Protein AF-A0A255T7A0-F1 (afdb_monomer_lite)

Sequence (81 aa):
MTANLENIHEIYNIVCQKNRMNADIINLFDHFHLSQRLRHLKMEKQQGISASLLIVLLCLFRMCHESIGSFYSHQFYGLSL

pLDDT: mean 75.82, std 13.7, range [33.75, 94.19]

Secondary structure (DSSP, 8-state):
-HHHHHHHHHHHHHHHHHHHHHHHHHHHHHHTTHHHHHHHHT----TT--HHHHHHHHHHHHHTT--HHHHHHTTTTS---

Foldseek 3Di:
DVVVVVVVVVVVVVVVVVVVLVVVLVVLCVVLVVVVVCVVVVDDDDPPDDPSVVSVVSSVCVVVVHDPVNVVVPPPPVPDD

Radius of gyration: 17.68 Å; chains: 1; bounding box: 39×27×49 Å

Structure (mmCIF, N/CA/C/O backbone):
data_AF-A0A255T7A0-F1
#
_entry.id   AF-A0A255T7A0-F1
#
loop_
_atom_site.group_PDB
_atom_site.id
_atom_site.type_symbol
_atom_site.label_atom_id
_atom_site.label_alt_id
_atom_site.label_comp_id
_atom_site.label_asym_id
_atom_site.label_entity_id
_atom_site.label_seq_id
_atom_site.pdbx_PDB_ins_code
_atom_site.Cartn_x
_atom_site.Cartn_y
_atom_site.Cartn_z
_atom_site.occupancy
_atom_site.B_iso_or_equiv
_atom_site.auth_seq_id
_atom_site.auth_comp_id
_atom_site.auth_asym_id
_atom_site.auth_atom_id
_atom_site.pdbx_PDB_model_num
ATOM 1 N N . MET A 1 1 ? -17.954 11.343 34.194 1.00 60.62 1 MET A N 1
ATOM 2 C CA . MET A 1 1 ? -18.527 10.320 33.284 1.00 60.62 1 MET A CA 1
ATOM 3 C C . MET A 1 1 ? -18.397 10.679 31.799 1.00 60.62 1 MET A C 1
ATOM 5 O O . MET A 1 1 ? -18.494 9.776 30.984 1.00 60.62 1 MET A O 1
ATOM 9 N N . THR A 1 2 ? -18.100 11.932 31.435 1.00 64.75 2 THR A N 1
ATOM 10 C CA . THR A 1 2 ? -17.830 12.380 30.051 1.00 64.75 2 THR A CA 1
ATOM 11 C C . THR A 1 2 ? -16.478 11.913 29.498 1.00 64.75 2 THR A C 1
ATOM 13 O O . THR A 1 2 ? -16.424 11.443 28.370 1.00 64.75 2 THR A O 1
ATOM 16 N N . ALA A 1 3 ? -15.423 11.909 30.321 1.00 70.19 3 ALA A N 1
ATOM 17 C CA . ALA A 1 3 ? -14.073 11.505 29.902 1.00 70.19 3 ALA A CA 1
ATOM 18 C C . ALA A 1 3 ? -13.981 10.067 29.344 1.00 70.19 3 ALA A C 1
ATOM 20 O O . ALA A 1 3 ? -13.223 9.802 28.418 1.00 70.19 3 ALA A O 1
ATOM 21 N N . ASN A 1 4 ? -14.779 9.120 29.858 1.00 81.25 4 ASN A N 1
ATOM 22 C CA . ASN A 1 4 ? -14.815 7.757 29.302 1.00 81.25 4 ASN A CA 1
ATOM 23 C C . ASN A 1 4 ? -15.465 7.712 27.917 1.00 81.25 4 ASN A C 1
ATOM 25 O O . ASN A 1 4 ? -15.075 6.902 27.083 1.00 81.25 4 AS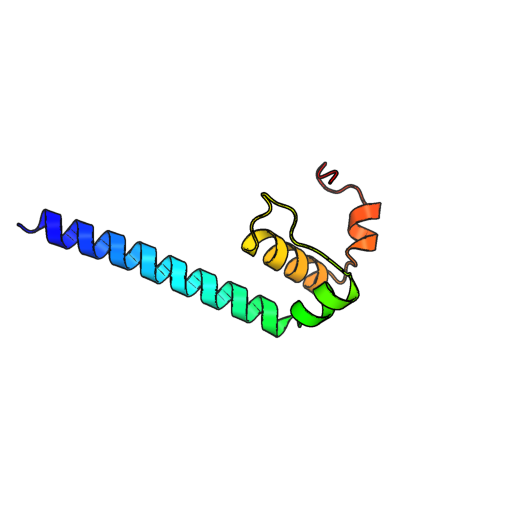N A O 1
ATOM 29 N N . LEU A 1 5 ? -16.454 8.569 27.676 1.00 81.00 5 LEU A N 1
ATOM 30 C CA . LEU A 1 5 ? -17.189 8.615 26.417 1.00 81.00 5 LEU A CA 1
ATOM 31 C C . LEU A 1 5 ? -16.354 9.305 25.325 1.00 81.00 5 LEU A C 1
ATOM 33 O O . LEU A 1 5 ? -16.345 8.847 24.186 1.00 81.00 5 LEU A O 1
ATOM 37 N N . GLU A 1 6 ? -15.579 10.326 25.701 1.00 86.62 6 GLU A N 1
ATOM 38 C CA . GLU A 1 6 ? -14.575 10.977 24.846 1.00 86.62 6 GLU A CA 1
ATOM 39 C C . GLU A 1 6 ? -13.457 10.007 24.436 1.00 86.62 6 GLU A C 1
ATOM 41 O O . GLU A 1 6 ? -13.181 9.872 23.246 1.00 86.62 6 GLU A O 1
ATOM 46 N N . ASN A 1 7 ? -12.899 9.236 25.379 1.00 88.56 7 ASN A N 1
ATOM 47 C CA . ASN A 1 7 ? -11.892 8.209 25.074 1.00 88.56 7 ASN A CA 1
ATOM 48 C C . ASN A 1 7 ? -12.419 7.136 24.101 1.00 88.56 7 ASN A C 1
ATOM 50 O O . ASN A 1 7 ? -11.717 6.719 23.181 1.00 88.56 7 ASN A O 1
ATOM 54 N N . ILE A 1 8 ? -13.670 6.692 24.274 1.00 89.81 8 ILE A N 1
ATOM 55 C CA . ILE A 1 8 ? -14.309 5.732 23.358 1.00 89.81 8 ILE A CA 1
ATOM 56 C C . ILE A 1 8 ? -14.481 6.343 21.962 1.00 89.81 8 ILE A C 1
ATOM 58 O O . ILE A 1 8 ? -14.236 5.665 20.962 1.00 89.81 8 ILE A O 1
ATOM 62 N N . HIS A 1 9 ? -14.876 7.615 21.881 1.00 90.25 9 HIS A N 1
ATOM 63 C CA . HIS A 1 9 ? -15.014 8.326 20.612 1.00 90.25 9 HIS A CA 1
ATOM 64 C C . HIS A 1 9 ? -13.668 8.476 19.886 1.00 90.25 9 HIS A C 1
ATOM 66 O O . HIS A 1 9 ? -13.596 8.284 18.672 1.00 90.25 9 HIS A O 1
ATOM 72 N N . GLU A 1 10 ? -12.590 8.764 20.614 1.00 94.00 10 GLU A N 1
ATOM 73 C CA . GLU A 1 10 ? -11.245 8.878 20.047 1.00 94.00 10 GLU A CA 1
ATOM 74 C C . GLU A 1 10 ? -10.754 7.536 19.483 1.00 94.00 10 GLU A C 1
ATOM 76 O O . GLU A 1 10 ? -10.323 7.463 18.329 1.00 94.00 10 GLU A O 1
ATOM 81 N N . ILE A 1 11 ? -10.928 6.446 20.240 1.00 91.44 11 ILE A N 1
ATOM 82 C CA . ILE A 1 11 ? -10.615 5.084 19.780 1.00 91.44 11 ILE A CA 1
ATOM 83 C C . ILE A 1 11 ? -11.428 4.735 18.529 1.00 91.44 11 ILE A C 1
ATOM 85 O O . ILE A 1 11 ? -10.874 4.210 17.560 1.00 91.44 11 ILE A O 1
ATOM 89 N N . TYR A 1 12 ? -12.726 5.050 18.519 1.00 92.44 12 TYR A N 1
ATOM 90 C CA . TYR A 1 12 ? -13.585 4.837 17.355 1.00 92.44 12 TYR A CA 1
ATOM 91 C C . TYR A 1 12 ? -13.050 5.574 16.123 1.00 92.44 12 TYR A C 1
ATOM 93 O O . TYR A 1 12 ? -12.923 4.976 15.054 1.00 92.44 12 TYR A O 1
ATOM 101 N N . ASN A 1 13 ? -12.659 6.841 16.274 1.00 94.19 13 ASN A N 1
ATOM 1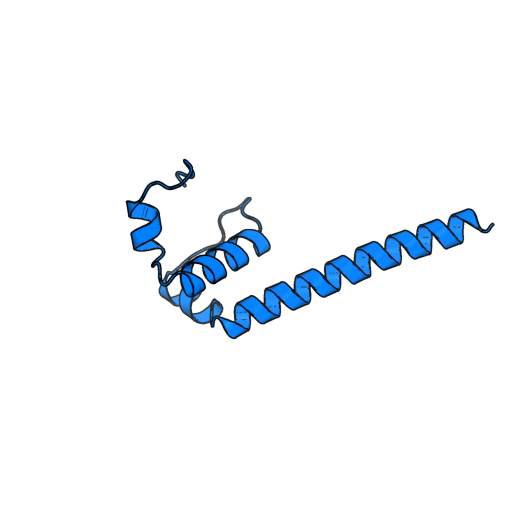02 C CA . ASN A 1 13 ? -12.109 7.633 15.177 1.00 94.19 13 ASN A CA 1
ATOM 103 C C . ASN A 1 13 ? -10.811 7.035 14.624 1.00 94.19 13 ASN A C 1
ATOM 105 O O . ASN A 1 13 ? -10.660 6.920 13.406 1.00 94.19 13 ASN A O 1
ATOM 109 N N . ILE A 1 14 ? -9.902 6.597 15.499 1.00 93.88 14 ILE A N 1
ATOM 110 C CA . ILE A 1 14 ? -8.649 5.939 15.103 1.00 93.88 14 ILE A CA 1
ATOM 111 C C . ILE A 1 14 ? -8.941 4.660 14.305 1.00 93.88 14 ILE A C 1
ATOM 113 O O . ILE A 1 14 ? -8.341 4.423 13.253 1.00 93.88 14 ILE A O 1
ATOM 117 N N . VAL A 1 15 ? -9.891 3.841 14.766 1.00 89.56 15 VAL A N 1
ATOM 118 C CA . VAL A 1 15 ? -10.284 2.601 14.080 1.00 89.56 15 VAL A CA 1
ATOM 119 C C . VAL A 1 15 ? -10.935 2.896 12.727 1.00 89.56 15 VAL A C 1
ATOM 121 O O . VAL A 1 15 ? -10.577 2.265 11.731 1.00 89.56 15 VAL A O 1
ATOM 124 N N . CYS A 1 16 ? -11.837 3.875 12.652 1.00 90.38 16 CYS A N 1
ATOM 125 C CA . CYS A 1 16 ? -12.466 4.288 11.398 1.00 90.38 16 CYS A CA 1
ATOM 126 C C . CYS A 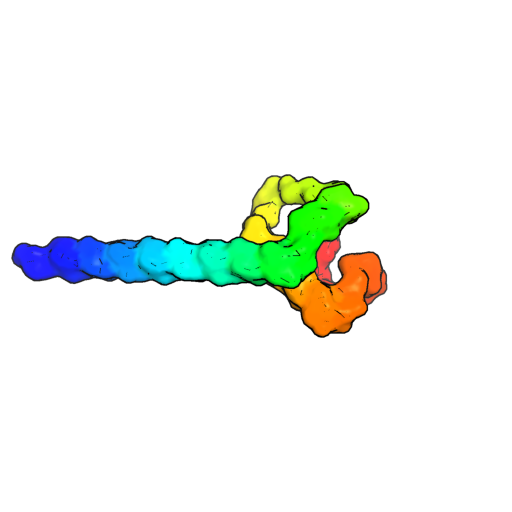1 16 ? -11.443 4.809 10.384 1.00 90.38 16 CYS A C 1
ATOM 128 O O . CYS A 1 16 ? -11.482 4.404 9.221 1.00 90.38 16 CYS A O 1
ATOM 130 N N . GLN A 1 17 ? -10.499 5.652 10.813 1.00 90.62 17 GLN A N 1
ATOM 131 C CA . GLN A 1 17 ? -9.414 6.126 9.951 1.00 90.62 17 GLN A CA 1
ATOM 132 C C . GLN A 1 17 ? -8.551 4.966 9.452 1.00 90.62 17 GLN A C 1
ATOM 134 O O . GLN A 1 17 ? -8.258 4.888 8.260 1.00 90.62 17 GLN A O 1
ATOM 139 N N . LYS A 1 18 ? -8.204 4.018 10.330 1.00 87.56 18 LYS A N 1
ATOM 140 C CA . LYS A 1 18 ? -7.439 2.824 9.957 1.00 87.56 18 LYS A CA 1
ATOM 141 C C . LYS A 1 18 ? -8.178 1.953 8.939 1.00 87.56 18 LYS A C 1
ATOM 143 O O . LYS A 1 18 ? -7.560 1.495 7.979 1.00 87.56 18 LYS A O 1
ATOM 148 N N . ASN A 1 19 ? -9.484 1.751 9.111 1.00 85.75 19 ASN A N 1
ATOM 149 C CA . ASN A 1 19 ? -10.302 1.005 8.153 1.00 85.75 19 ASN A CA 1
ATOM 150 C C . ASN A 1 19 ? -10.376 1.706 6.798 1.00 85.75 19 ASN A C 1
ATOM 152 O O . ASN A 1 19 ? -10.230 1.046 5.771 1.00 85.75 19 ASN A O 1
ATOM 156 N N . ARG A 1 20 ? -10.554 3.032 6.789 1.00 91.88 20 ARG A N 1
ATOM 157 C CA . ARG A 1 20 ? -10.570 3.817 5.552 1.00 91.88 20 ARG A CA 1
ATOM 158 C C . ARG A 1 20 ? -9.233 3.731 4.821 1.00 91.88 20 ARG A C 1
ATOM 160 O O . ARG A 1 20 ? -9.209 3.378 3.652 1.00 91.88 20 ARG A O 1
ATOM 167 N N . MET A 1 21 ? -8.128 3.939 5.535 1.00 86.75 21 MET A N 1
ATOM 168 C CA . MET A 1 21 ? -6.783 3.816 4.974 1.00 86.75 21 MET A CA 1
ATOM 169 C C . MET A 1 21 ? -6.537 2.420 4.386 1.00 86.75 21 MET A C 1
ATOM 171 O O . MET A 1 21 ? -5.962 2.291 3.309 1.00 86.75 21 MET A O 1
ATOM 175 N N . ASN A 1 22 ? -6.991 1.363 5.065 1.00 84.88 22 ASN A N 1
ATOM 176 C CA . ASN A 1 22 ? -6.867 0.004 4.547 1.00 84.88 22 ASN A CA 1
ATOM 177 C C . ASN A 1 22 ? -7.705 -0.208 3.274 1.00 84.88 22 ASN A C 1
ATOM 179 O O . ASN A 1 22 ? -7.226 -0.824 2.325 1.00 84.88 22 ASN A O 1
ATOM 183 N N . ALA A 1 23 ? -8.929 0.325 3.231 1.00 88.88 23 ALA A N 1
ATOM 184 C CA . ALA A 1 23 ? -9.774 0.272 2.042 1.00 88.88 23 ALA A CA 1
ATOM 185 C C . ALA A 1 23 ? -9.134 1.016 0.858 1.00 88.88 23 ALA A C 1
ATOM 187 O O . ALA A 1 23 ? -9.100 0.484 -0.249 1.00 88.88 23 ALA A O 1
ATOM 188 N N . ASP A 1 24 ? -8.551 2.191 1.098 1.00 88.00 24 ASP A N 1
ATOM 189 C CA . ASP A 1 24 ? -7.857 2.970 0.070 1.00 88.00 24 ASP A CA 1
ATOM 190 C C . ASP A 1 24 ? -6.637 2.212 -0.486 1.00 88.00 24 ASP A C 1
ATOM 192 O O . ASP A 1 24 ? -6.428 2.164 -1.699 1.00 88.00 24 ASP A O 1
ATOM 196 N N . ILE A 1 25 ? -5.866 1.538 0.377 1.00 84.75 25 ILE A N 1
ATOM 197 C CA . ILE A 1 25 ? -4.734 0.689 -0.036 1.00 84.75 25 ILE A CA 1
ATOM 198 C C . ILE A 1 25 ? -5.204 -0.497 -0.888 1.00 84.75 25 ILE A C 1
ATOM 200 O O . ILE A 1 25 ? -4.568 -0.817 -1.892 1.00 84.75 25 ILE A O 1
ATOM 204 N N . ILE A 1 26 ? -6.308 -1.150 -0.515 1.00 85.06 26 ILE A N 1
ATOM 205 C CA . ILE A 1 26 ? -6.877 -2.262 -1.291 1.00 85.06 26 ILE A CA 1
ATOM 206 C C . ILE A 1 26 ? -7.382 -1.765 -2.652 1.00 85.06 26 ILE A C 1
ATOM 208 O O . ILE A 1 26 ? -7.121 -2.409 -3.666 1.00 85.06 26 ILE A O 1
ATOM 212 N N . ASN A 1 27 ? -8.030 -0.600 -2.699 1.00 87.94 27 ASN A N 1
ATOM 213 C CA . ASN A 1 27 ? -8.477 0.008 -3.953 1.00 87.94 27 ASN A CA 1
ATOM 214 C C . ASN A 1 27 ? -7.301 0.315 -4.885 1.00 87.94 27 ASN A C 1
ATOM 216 O O . ASN A 1 27 ? -7.370 0.021 -6.075 1.00 87.94 27 ASN A O 1
ATOM 220 N N . LEU A 1 28 ? -6.200 0.858 -4.358 1.00 84.12 28 LEU A N 1
ATOM 221 C CA . LEU A 1 28 ? -4.974 1.062 -5.135 1.00 84.12 28 LEU A CA 1
ATOM 222 C C . LEU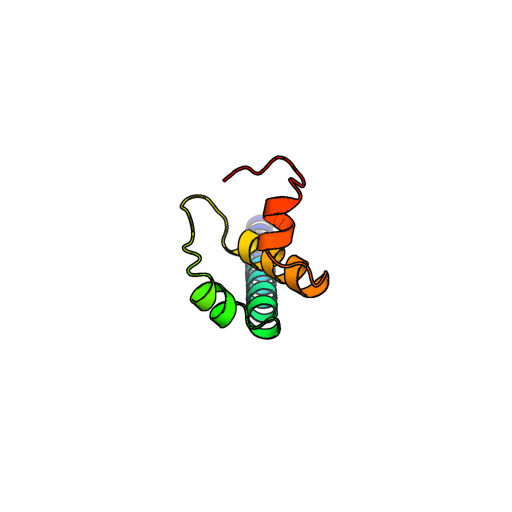 A 1 28 ? -4.400 -0.270 -5.634 1.00 84.12 28 LEU A C 1
ATOM 224 O O . LEU A 1 28 ? -4.005 -0.386 -6.794 1.00 84.12 28 LEU A O 1
ATOM 228 N N . PHE A 1 29 ? -4.389 -1.294 -4.780 1.00 84.00 29 PHE A N 1
ATOM 229 C CA . PHE A 1 29 ? -3.905 -2.621 -5.142 1.00 84.00 29 PHE A CA 1
ATOM 230 C C . PHE A 1 29 ? -4.669 -3.233 -6.322 1.00 84.00 29 PHE A C 1
ATOM 232 O O . PHE A 1 29 ? -4.049 -3.809 -7.224 1.00 84.00 29 PHE A O 1
ATOM 239 N N . ASP A 1 30 ? -5.991 -3.078 -6.327 1.00 85.62 30 ASP A N 1
ATOM 240 C CA . ASP A 1 30 ? -6.858 -3.540 -7.407 1.00 85.62 30 ASP A CA 1
ATOM 241 C C . ASP A 1 30 ? -6.711 -2.679 -8.670 1.00 85.62 30 ASP A C 1
ATOM 243 O O . ASP A 1 30 ? -6.452 -3.213 -9.748 1.00 85.62 30 ASP A O 1
ATOM 247 N N . HIS A 1 31 ? -6.739 -1.347 -8.532 1.00 87.88 31 HIS A N 1
ATOM 248 C CA . HIS A 1 31 ? -6.619 -0.397 -9.645 1.00 87.88 31 HIS A CA 1
ATOM 249 C C . HIS A 1 31 ? -5.335 -0.593 -10.466 1.00 87.88 31 HIS A C 1
ATOM 251 O O . HIS A 1 31 ? -5.342 -0.496 -11.691 1.00 87.88 31 HIS A O 1
ATOM 257 N N . PHE A 1 32 ? -4.221 -0.913 -9.803 1.00 83.31 32 PHE A N 1
ATOM 258 C CA . PHE A 1 32 ? -2.940 -1.171 -10.466 1.00 83.31 32 PHE A CA 1
ATOM 259 C C . PHE A 1 32 ? -2.731 -2.640 -10.879 1.00 83.31 32 PHE A C 1
ATOM 261 O O . PHE A 1 32 ? -1.652 -2.995 -11.384 1.00 83.31 32 PHE A O 1
ATOM 268 N N . HIS A 1 33 ? -3.741 -3.497 -10.682 1.00 84.88 33 HIS A N 1
ATOM 269 C CA . HIS A 1 33 ? -3.708 -4.940 -10.933 1.00 84.88 33 HIS A CA 1
ATOM 270 C C . HIS A 1 33 ? -2.469 -5.612 -10.311 1.00 84.88 33 HIS A C 1
ATOM 272 O O . HIS A 1 33 ? -1.771 -6.421 -10.939 1.00 84.88 33 HIS A O 1
ATOM 278 N N . LEU A 1 34 ? -2.143 -5.234 -9.070 1.00 82.38 34 LEU A N 1
ATOM 279 C CA . LEU A 1 34 ? -0.896 -5.641 -8.418 1.00 82.38 34 LEU A CA 1
ATOM 280 C C . LEU A 1 34 ? -0.877 -7.124 -8.042 1.00 82.38 34 LEU A C 1
ATOM 282 O O . LEU A 1 34 ? 0.193 -7.729 -8.052 1.00 82.38 34 LEU A O 1
ATOM 286 N N . SER A 1 35 ? -2.037 -7.739 -7.799 1.00 81.62 35 SER A N 1
ATOM 287 C CA . SER A 1 35 ? -2.175 -9.184 -7.554 1.00 81.62 35 SER A CA 1
ATOM 288 C C . SER A 1 35 ? -1.569 -10.025 -8.682 1.00 81.62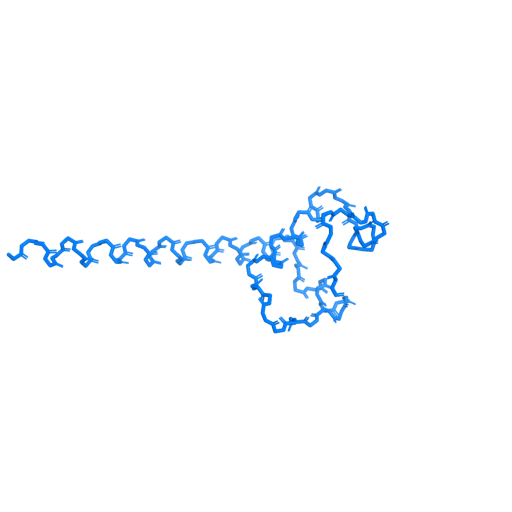 35 SER A C 1
ATOM 290 O O . SER A 1 35 ? -0.764 -10.929 -8.443 1.00 81.62 35 SER A O 1
ATOM 292 N N . GLN A 1 36 ? -1.897 -9.689 -9.930 1.00 81.62 36 GLN A N 1
ATOM 293 C CA . GLN A 1 36 ? -1.380 -10.372 -11.111 1.00 81.62 36 GLN A CA 1
ATOM 294 C C . GLN A 1 36 ? 0.129 -10.155 -11.268 1.00 81.62 36 GLN A C 1
ATOM 296 O O . GLN A 1 36 ? 0.857 -11.084 -11.624 1.00 81.62 36 GLN A O 1
ATOM 301 N N . ARG A 1 37 ? 0.618 -8.945 -10.971 1.00 76.88 37 ARG A N 1
ATOM 302 C CA . ARG A 1 37 ? 2.048 -8.612 -11.061 1.00 76.88 37 ARG A CA 1
ATOM 303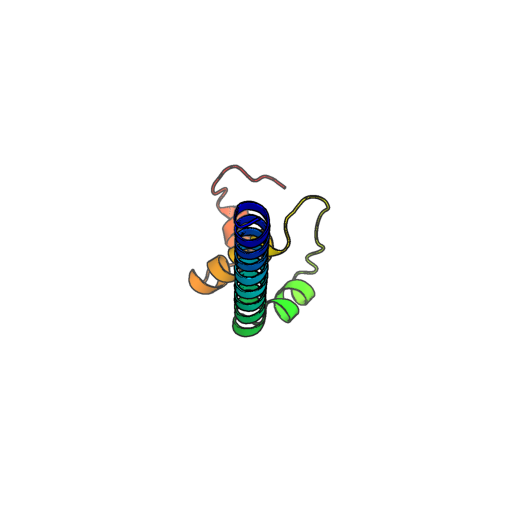 C C . ARG A 1 37 ? 2.872 -9.324 -9.999 1.00 76.88 37 ARG A C 1
ATOM 305 O O . ARG A 1 37 ? 3.901 -9.891 -10.346 1.00 76.88 37 ARG A O 1
ATOM 312 N N . LEU A 1 38 ? 2.407 -9.358 -8.752 1.00 77.38 38 LEU A N 1
ATOM 313 C CA . LEU A 1 38 ? 3.056 -10.110 -7.676 1.00 77.38 38 LEU A CA 1
ATOM 314 C C . LEU A 1 38 ? 3.175 -11.594 -8.035 1.00 77.38 38 LEU A C 1
ATOM 316 O O . LEU A 1 38 ? 4.255 -12.168 -7.908 1.00 77.38 38 LEU A O 1
ATOM 320 N N . ARG A 1 39 ? 2.100 -12.188 -8.575 1.00 79.50 39 ARG A N 1
ATOM 321 C CA . ARG A 1 39 ? 2.105 -13.581 -9.046 1.00 79.50 39 ARG A CA 1
ATOM 322 C C . ARG A 1 39 ? 3.100 -13.804 -10.186 1.00 79.50 39 ARG A C 1
ATOM 324 O O . ARG A 1 39 ? 3.817 -14.798 -10.175 1.00 79.50 39 ARG A O 1
ATOM 331 N N . HIS A 1 40 ? 3.162 -12.887 -11.152 1.00 78.81 40 HIS A N 1
ATOM 332 C CA . HIS A 1 40 ? 4.112 -12.964 -12.265 1.00 78.81 40 HIS A CA 1
ATOM 333 C C . HIS A 1 40 ? 5.570 -12.838 -11.799 1.00 78.81 40 HIS A C 1
ATOM 335 O O . HIS A 1 40 ? 6.445 -13.539 -12.294 1.00 78.81 40 HIS A O 1
ATOM 341 N N . LEU A 1 41 ? 5.830 -11.959 -10.830 1.00 71.88 41 LEU A N 1
ATOM 342 C CA . LEU A 1 41 ? 7.164 -11.705 -10.285 1.00 71.88 41 LEU A CA 1
ATOM 343 C C . LEU A 1 41 ? 7.592 -12.722 -9.221 1.00 71.88 41 LEU A C 1
ATOM 345 O O . LEU A 1 41 ? 8.721 -12.645 -8.750 1.00 71.88 41 LEU A O 1
ATOM 349 N N . LYS A 1 42 ? 6.706 -13.653 -8.835 1.00 74.50 42 LYS A N 1
ATOM 350 C CA . LYS A 1 42 ? 6.913 -14.595 -7.723 1.00 74.50 42 LYS A CA 1
ATOM 351 C C . LYS A 1 42 ? 7.367 -13.888 -6.438 1.00 74.50 42 LYS A C 1
ATOM 353 O O . LYS A 1 42 ? 8.199 -14.401 -5.698 1.00 74.50 42 LYS A O 1
ATOM 358 N N . MET A 1 43 ? 6.844 -12.688 -6.193 1.00 68.88 43 MET A N 1
ATOM 359 C CA . MET A 1 43 ? 7.182 -11.936 -4.991 1.00 68.88 43 MET A CA 1
ATOM 360 C C . MET A 1 43 ? 6.467 -12.544 -3.791 1.00 68.88 43 MET A C 1
ATOM 362 O O . MET A 1 43 ? 5.246 -12.450 -3.668 1.00 68.88 43 MET A O 1
ATOM 366 N N . GLU A 1 44 ? 7.242 -13.144 -2.899 1.00 68.44 44 GLU A N 1
ATOM 367 C CA . GLU A 1 44 ? 6.769 -13.595 -1.599 1.00 68.44 44 GLU A CA 1
ATOM 368 C C . GLU A 1 44 ? 7.004 -12.495 -0.563 1.00 68.44 44 GLU A C 1
ATOM 370 O O . GLU A 1 44 ? 8.034 -11.815 -0.562 1.00 68.44 44 GLU A O 1
ATOM 375 N N . LYS A 1 45 ? 6.029 -12.290 0.327 1.00 69.75 45 LYS A N 1
ATOM 376 C CA . LYS A 1 45 ? 6.178 -11.338 1.426 1.00 69.75 45 LYS A CA 1
ATOM 377 C C . LYS A 1 45 ? 7.263 -11.853 2.375 1.00 69.75 45 LYS A C 1
ATOM 379 O O . LYS A 1 45 ? 7.025 -12.800 3.120 1.00 69.75 45 LYS A O 1
ATOM 384 N N . GLN A 1 46 ? 8.411 -11.180 2.391 1.00 72.19 46 GLN A N 1
ATOM 385 C CA . GLN A 1 46 ? 9.448 -11.413 3.393 1.00 72.19 46 GLN A CA 1
ATOM 386 C C . GLN A 1 46 ? 8.951 -10.983 4.778 1.00 72.19 46 GLN A C 1
ATOM 388 O O . GLN A 1 46 ? 8.226 -9.990 4.934 1.00 72.19 46 GLN A O 1
ATOM 393 N N . GLN A 1 47 ? 9.318 -11.757 5.794 1.00 75.31 47 GLN A N 1
ATOM 394 C CA . GLN A 1 47 ? 8.921 -11.497 7.172 1.00 75.31 47 GLN A CA 1
ATOM 395 C C . GLN A 1 47 ? 9.475 -10.129 7.614 1.00 75.31 47 GLN A C 1
ATOM 397 O O . GLN A 1 47 ? 10.645 -9.833 7.409 1.00 75.31 47 GLN A O 1
ATOM 402 N N . GLY A 1 48 ? 8.621 -9.269 8.178 1.00 71.62 48 GLY A N 1
ATOM 403 C CA . GLY A 1 48 ? 9.001 -7.918 8.623 1.00 71.62 48 GLY A CA 1
ATOM 404 C C . GLY A 1 48 ? 8.662 -6.779 7.654 1.00 71.62 48 GLY A C 1
ATOM 405 O O . GLY A 1 48 ? 8.553 -5.637 8.094 1.00 71.62 48 GLY A O 1
ATOM 406 N N . ILE A 1 49 ? 8.385 -7.055 6.374 1.00 71.81 49 ILE A N 1
ATOM 407 C CA . ILE A 1 49 ? 7.928 -6.012 5.441 1.00 71.81 49 ILE A CA 1
ATOM 408 C C . ILE A 1 49 ? 6.421 -5.788 5.614 1.00 71.81 49 ILE A C 1
ATOM 410 O O . ILE A 1 49 ? 5.612 -6.719 5.511 1.00 71.81 49 ILE A O 1
ATOM 414 N N . SER A 1 50 ? 6.017 -4.537 5.865 1.00 76.69 50 SER A N 1
ATOM 415 C CA . SER A 1 50 ? 4.595 -4.187 5.918 1.00 76.69 50 SER A CA 1
ATOM 416 C C . SER A 1 50 ? 3.956 -4.352 4.539 1.00 76.69 50 SER A C 1
ATOM 418 O O . SER A 1 50 ? 4.451 -3.818 3.547 1.00 76.69 50 SER A O 1
ATOM 420 N N . ALA A 1 51 ? 2.813 -5.040 4.481 1.00 75.06 51 ALA A N 1
ATOM 421 C CA . ALA A 1 51 ? 2.068 -5.216 3.235 1.00 75.06 51 ALA A CA 1
ATOM 422 C C . ALA A 1 51 ? 1.659 -3.864 2.627 1.00 75.06 51 ALA A C 1
ATOM 424 O O . ALA A 1 51 ? 1.745 -3.692 1.417 1.00 75.06 51 ALA A O 1
ATOM 425 N N . SER A 1 52 ? 1.302 -2.881 3.462 1.00 75.69 52 SER A N 1
ATOM 426 C CA . SER A 1 52 ? 0.964 -1.529 3.004 1.00 75.69 52 SER A CA 1
ATOM 427 C C . SER A 1 52 ? 2.129 -0.843 2.287 1.00 75.69 52 SER A C 1
ATOM 429 O O . SER A 1 52 ? 1.926 -0.240 1.239 1.00 75.69 52 SER A O 1
ATOM 431 N N . LEU A 1 53 ? 3.354 -0.986 2.803 1.00 78.06 53 LEU A N 1
ATOM 432 C CA . LEU A 1 53 ? 4.552 -0.397 2.203 1.00 78.06 53 LEU A CA 1
ATOM 433 C C . LEU A 1 53 ? 4.851 -1.017 0.834 1.00 78.06 53 LEU A C 1
ATOM 435 O O . LEU A 1 53 ? 5.120 -0.297 -0.124 1.00 78.06 53 LEU A O 1
ATOM 439 N N . LEU A 1 54 ? 4.747 -2.346 0.730 1.00 77.19 54 LEU A N 1
ATOM 440 C CA . LEU A 1 54 ? 4.949 -3.056 -0.533 1.00 77.19 54 LEU A CA 1
ATOM 441 C C . LEU A 1 54 ? 3.932 -2.609 -1.594 1.00 77.19 54 LEU A C 1
ATOM 443 O O . LEU A 1 54 ? 4.305 -2.349 -2.734 1.00 77.19 54 LEU A O 1
ATOM 447 N N . ILE A 1 55 ? 2.657 -2.478 -1.214 1.00 79.62 55 ILE A N 1
ATOM 448 C CA . ILE A 1 55 ? 1.589 -2.030 -2.117 1.00 79.62 55 ILE A CA 1
ATOM 449 C C . ILE A 1 55 ? 1.857 -0.604 -2.609 1.00 79.62 55 ILE A C 1
ATOM 451 O O . ILE A 1 55 ? 1.770 -0.351 -3.811 1.00 79.62 55 ILE A O 1
ATOM 455 N N . VAL A 1 56 ? 2.237 0.311 -1.712 1.00 79.75 56 VAL A N 1
ATOM 456 C CA . VAL A 1 56 ? 2.557 1.701 -2.070 1.00 79.75 56 VAL A CA 1
ATOM 457 C C . VAL A 1 56 ? 3.754 1.768 -3.022 1.00 79.75 56 VAL A C 1
ATOM 459 O O . VAL A 1 56 ? 3.660 2.430 -4.053 1.00 79.75 56 VAL A O 1
ATOM 462 N N . LEU A 1 57 ? 4.843 1.042 -2.744 1.00 78.31 57 LEU A N 1
ATOM 463 C CA . LEU A 1 57 ? 6.018 0.993 -3.627 1.00 78.31 57 LEU A CA 1
ATOM 464 C C . LEU A 1 57 ? 5.657 0.494 -5.030 1.00 78.31 57 LEU A C 1
ATOM 466 O O . LEU A 1 57 ? 6.056 1.086 -6.028 1.00 78.31 57 LEU A O 1
ATOM 470 N N . LEU A 1 58 ? 4.845 -0.560 -5.119 1.00 78.44 58 LEU A N 1
ATOM 471 C CA . LEU A 1 58 ? 4.388 -1.102 -6.397 1.00 78.44 58 LEU A CA 1
ATOM 472 C C . LEU A 1 58 ? 3.502 -0.121 -7.180 1.00 78.44 58 LEU A C 1
ATOM 474 O O . LEU A 1 58 ? 3.606 -0.060 -8.408 1.00 78.44 58 LEU A O 1
ATOM 478 N N . CYS A 1 59 ? 2.657 0.653 -6.492 1.00 81.88 59 CYS A N 1
ATOM 479 C CA . CYS A 1 59 ? 1.863 1.715 -7.113 1.00 81.88 59 CYS A CA 1
ATOM 480 C C . CYS A 1 59 ? 2.765 2.834 -7.650 1.00 81.88 59 CYS A C 1
ATOM 482 O O . CYS A 1 59 ? 2.582 3.265 -8.786 1.00 81.88 59 CYS A O 1
ATOM 484 N N . LEU A 1 60 ? 3.772 3.257 -6.878 1.00 78.62 60 LEU A N 1
ATOM 485 C CA . LEU A 1 60 ? 4.741 4.272 -7.303 1.00 78.62 60 LEU A CA 1
ATOM 486 C C . LEU A 1 60 ? 5.544 3.814 -8.525 1.00 78.62 60 LEU A C 1
ATOM 488 O O . LEU A 1 60 ? 5.640 4.559 -9.494 1.00 78.62 60 LEU A O 1
ATOM 492 N N . PHE A 1 61 ? 6.031 2.570 -8.547 1.00 76.06 61 PHE A N 1
ATOM 493 C CA . PHE A 1 61 ? 6.700 2.014 -9.730 1.00 76.06 61 PHE A CA 1
ATOM 494 C C . PHE A 1 61 ? 5.806 2.041 -10.968 1.00 76.06 61 PHE A C 1
ATOM 496 O O . PHE A 1 61 ? 6.244 2.430 -12.050 1.00 76.06 61 PHE A O 1
ATOM 503 N N . ARG A 1 62 ? 4.525 1.681 -10.813 1.00 78.62 62 ARG A N 1
ATOM 504 C CA . ARG A 1 62 ? 3.548 1.756 -11.904 1.00 78.62 62 ARG A CA 1
ATOM 505 C C . ARG A 1 62 ? 3.318 3.189 -12.382 1.00 78.62 62 ARG A C 1
ATOM 507 O O . ARG A 1 62 ? 3.333 3.395 -13.591 1.00 78.62 62 ARG A O 1
ATOM 514 N N . MET A 1 63 ? 3.128 4.149 -11.475 1.00 80.50 63 MET A N 1
ATOM 515 C CA . MET A 1 63 ? 2.933 5.561 -11.830 1.00 80.50 63 MET A CA 1
ATOM 516 C C . MET A 1 63 ? 4.160 6.150 -12.533 1.00 80.50 63 MET A C 1
ATOM 518 O O . MET A 1 63 ? 4.015 6.848 -13.529 1.00 80.50 63 MET A O 1
ATOM 522 N N . CYS A 1 64 ? 5.365 5.825 -12.062 1.00 78.56 64 CYS A N 1
ATOM 523 C CA . CYS A 1 64 ? 6.619 6.303 -12.643 1.00 78.56 64 CYS A CA 1
ATOM 524 C C . CYS A 1 64 ? 7.037 5.542 -13.912 1.00 78.56 64 CYS A C 1
ATOM 526 O O . CYS A 1 64 ? 8.094 5.830 -14.465 1.00 78.56 64 CYS A O 1
ATOM 528 N N . HIS A 1 65 ? 6.247 4.558 -14.365 1.00 74.38 65 HIS A N 1
ATOM 529 C CA . HIS A 1 65 ? 6.590 3.648 -15.467 1.00 74.38 65 HIS A CA 1
ATOM 530 C C . HIS A 1 65 ? 7.941 2.927 -15.280 1.00 74.38 65 HIS A C 1
ATOM 532 O O . HIS A 1 65 ? 8.481 2.346 -16.224 1.00 74.38 65 HIS A O 1
ATOM 538 N N . GLU A 1 66 ? 8.470 2.897 -14.057 1.00 68.94 66 GLU A N 1
ATOM 539 C CA . GLU A 1 66 ? 9.695 2.184 -13.745 1.00 68.94 66 GLU A CA 1
ATOM 540 C C . GLU A 1 66 ? 9.386 0.721 -13.447 1.00 68.94 66 GLU A C 1
ATOM 542 O O . GLU A 1 66 ? 8.458 0.365 -12.716 1.00 68.94 66 GLU A O 1
ATOM 547 N N . SER A 1 67 ? 10.184 -0.172 -14.029 1.00 67.12 67 SER A N 1
ATOM 548 C CA . SER A 1 67 ? 10.138 -1.571 -13.630 1.00 67.12 67 SER A CA 1
ATOM 549 C C . SER A 1 67 ? 10.888 -1.751 -12.313 1.00 67.12 67 SER A C 1
ATOM 551 O O . SER A 1 67 ? 11.912 -1.115 -12.078 1.00 67.12 67 SER A O 1
ATOM 553 N N . ILE A 1 68 ? 10.434 -2.694 -11.488 1.00 66.25 68 ILE A N 1
ATOM 554 C CA . ILE A 1 68 ? 11.170 -3.123 -10.291 1.00 66.25 68 ILE A CA 1
ATOM 555 C C . ILE A 1 68 ? 12.623 -3.492 -10.644 1.00 66.25 68 ILE A C 1
ATOM 557 O O . ILE A 1 68 ? 13.533 -3.198 -9.882 1.00 66.25 68 ILE A O 1
ATOM 561 N N . GLY A 1 69 ? 12.862 -4.076 -11.826 1.00 65.31 69 GLY A N 1
ATOM 562 C CA . GLY A 1 69 ? 14.213 -4.368 -12.316 1.00 65.31 69 GLY A CA 1
ATOM 563 C C . GLY A 1 69 ? 15.065 -3.114 -12.550 1.00 65.31 69 GLY A C 1
ATOM 564 O O . GLY A 1 69 ? 16.226 -3.097 -12.153 1.00 65.31 69 GLY A O 1
ATOM 565 N N . SER A 1 70 ? 14.481 -2.051 -13.118 1.00 62.41 70 SER A N 1
ATOM 566 C CA . SER A 1 70 ? 15.140 -0.741 -13.267 1.00 62.41 70 SER A CA 1
ATOM 567 C C . SER A 1 70 ? 15.472 -0.119 -11.909 1.00 62.41 70 SER A C 1
ATOM 569 O O . SER A 1 70 ? 16.553 0.440 -11.726 1.00 62.41 70 SER A O 1
ATOM 571 N N . PHE A 1 71 ? 14.578 -0.282 -10.932 1.00 60.00 71 PHE A N 1
ATOM 572 C CA . PHE A 1 71 ? 14.782 0.193 -9.567 1.00 60.00 71 PHE A CA 1
ATOM 573 C C . PHE A 1 71 ? 15.933 -0.537 -8.857 1.00 60.00 71 PHE A C 1
ATOM 575 O O . PHE A 1 71 ? 16.816 0.114 -8.300 1.00 60.00 71 PHE A O 1
ATOM 582 N N . TYR A 1 72 ? 15.987 -1.874 -8.943 1.00 56.44 72 TYR A N 1
ATOM 583 C CA . TYR A 1 72 ? 17.113 -2.657 -8.413 1.00 56.44 72 TYR A CA 1
ATOM 584 C C . TYR A 1 72 ? 18.445 -2.278 -9.075 1.00 56.44 72 TYR A C 1
ATOM 586 O O . TYR A 1 72 ? 19.472 -2.260 -8.400 1.00 56.44 72 TYR A O 1
ATOM 594 N N . SER A 1 73 ? 18.443 -1.933 -10.369 1.00 58.03 73 SER A N 1
ATOM 595 C CA . SER A 1 73 ? 19.660 -1.479 -11.053 1.00 58.03 73 SER A CA 1
ATOM 596 C C . SER A 1 73 ? 20.117 -0.070 -10.660 1.00 58.03 73 SER A C 1
ATOM 598 O O . SER A 1 73 ? 21.293 0.237 -10.827 1.00 58.03 73 SER A O 1
ATOM 600 N N . HIS A 1 74 ? 19.231 0.772 -10.116 1.00 53.72 74 HIS A N 1
ATOM 601 C CA . HIS A 1 74 ? 19.523 2.185 -9.852 1.00 53.72 74 HIS A CA 1
ATOM 602 C C . HIS A 1 74 ? 19.911 2.526 -8.404 1.00 53.72 74 HIS A C 1
ATOM 604 O O . HIS A 1 74 ? 20.120 3.700 -8.124 1.00 53.72 74 HIS A O 1
ATOM 610 N N . GLN A 1 75 ? 20.056 1.548 -7.493 1.00 52.84 75 GLN A N 1
ATOM 611 C CA . GLN A 1 75 ? 20.492 1.759 -6.094 1.00 52.84 75 GLN A CA 1
ATOM 612 C C . GLN A 1 75 ? 19.927 3.038 -5.438 1.00 52.84 75 GLN A C 1
ATOM 614 O O . GLN A 1 75 ? 20.650 3.796 -4.790 1.00 52.84 75 GLN A O 1
ATOM 619 N N . PHE A 1 76 ? 18.631 3.315 -5.586 1.00 46.38 76 PHE A N 1
ATOM 620 C CA . PHE A 1 76 ? 18.054 4.457 -4.885 1.00 46.38 76 PHE A CA 1
ATOM 621 C C . PHE A 1 76 ? 17.742 4.064 -3.434 1.00 46.38 76 PHE A C 1
ATOM 623 O O . PHE A 1 76 ? 16.908 3.203 -3.166 1.00 46.38 76 PHE A O 1
ATOM 630 N N . TYR A 1 77 ? 18.434 4.733 -2.504 1.00 45.47 77 TYR A N 1
ATOM 631 C CA . TYR A 1 77 ? 18.211 4.742 -1.049 1.00 45.47 77 TYR A CA 1
ATOM 632 C C . TYR A 1 77 ? 18.672 3.535 -0.214 1.00 45.47 77 TYR A C 1
ATOM 634 O O . TYR A 1 77 ? 18.115 3.292 0.852 1.00 45.47 77 TYR A O 1
ATOM 642 N N . GLY A 1 78 ? 19.725 2.814 -0.617 1.00 42.81 78 GLY A N 1
ATOM 643 C CA . GLY A 1 78 ? 20.450 1.924 0.313 1.00 42.81 78 GLY A CA 1
ATOM 644 C C . GLY A 1 78 ? 19.646 0.744 0.882 1.00 42.81 78 GLY A C 1
ATOM 645 O O . GLY A 1 78 ? 20.096 0.090 1.820 1.00 42.81 78 GLY A O 1
ATOM 646 N N . LEU A 1 79 ? 18.477 0.444 0.314 1.00 41.44 79 LEU A N 1
ATOM 647 C CA . LEU A 1 79 ? 17.690 -0.747 0.622 1.00 41.44 79 LEU A CA 1
ATOM 648 C C . LEU A 1 79 ? 18.223 -1.915 -0.215 1.00 41.44 79 LEU A C 1
ATOM 650 O O . LEU A 1 79 ? 17.637 -2.302 -1.224 1.00 41.44 79 LEU A O 1
ATOM 654 N N . SER A 1 80 ? 19.372 -2.452 0.197 1.00 33.75 80 SER A N 1
ATOM 655 C CA . SER A 1 80 ? 19.736 -3.829 -0.146 1.00 33.75 80 SER A CA 1
ATOM 656 C C . SER A 1 80 ? 18.769 -4.746 0.593 1.00 33.75 80 SER A C 1
ATOM 658 O O . SER A 1 80 ? 18.666 -4.649 1.816 1.00 33.75 80 SER A O 1
ATOM 660 N N . LEU A 1 81 ? 18.051 -5.594 -0.146 1.00 39.41 81 LEU A N 1
ATOM 661 C CA . LEU A 1 81 ? 17.347 -6.732 0.448 1.00 39.41 81 LEU A CA 1
ATOM 662 C C . LEU A 1 81 ? 18.369 -7.776 0.921 1.00 39.41 81 LEU A C 1
ATOM 664 O O . LEU A 1 81 ? 19.417 -7.891 0.242 1.00 39.41 81 LEU A O 1
#